Protein AF-A0A1R3KN38-F1 (afdb_monomer)

Solvent-accessible surface area (backbone atoms only — not comparable to full-atom values): 5424 Å² total; per-residue (Å²): 124,78,52,75,69,51,43,54,52,32,50,73,74,72,46,65,62,73,82,72,45,61,71,78,76,34,70,67,43,49,50,62,75,60,67,59,90,78,76,86,74,96,48,80,86,76,52,82,82,68,100,61,81,79,79,75,74,80,78,75,76,87,76,80,82,56,78,68,61,57,57,64,55,59,77,72,68,126

Mean predicted aligned error: 13.85 Å

Structure (mmCIF, N/CA/C/O backbone):
data_AF-A0A1R3KN38-F1
#
_entry.id   AF-A0A1R3KN38-F1
#
loop_
_atom_site.group_PDB
_atom_site.id
_atom_site.type_symbol
_atom_site.label_atom_id
_atom_site.label_alt_id
_atom_site.label_comp_id
_atom_site.label_asym_id
_atom_site.label_entity_id
_atom_site.label_seq_id
_atom_site.pdbx_PDB_ins_code
_atom_site.Cartn_x
_atom_site.Cartn_y
_atom_site.Cartn_z
_atom_site.occupancy
_atom_site.B_iso_or_equiv
_atom_site.auth_seq_id
_atom_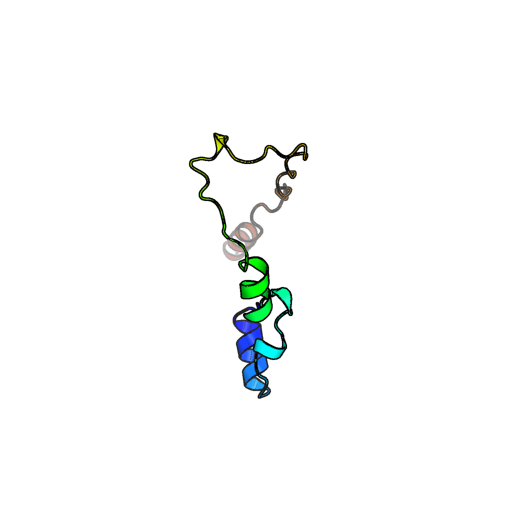site.auth_comp_id
_atom_site.auth_asym_id
_atom_site.auth_atom_id
_atom_site.pdbx_PDB_model_num
ATOM 1 N N . MET A 1 1 ? 4.654 0.429 -4.270 1.00 85.88 1 MET A N 1
ATOM 2 C CA . MET A 1 1 ? 4.285 0.137 -5.675 1.00 85.88 1 MET A CA 1
ATOM 3 C C . MET A 1 1 ? 5.124 1.002 -6.614 1.00 85.88 1 MET A C 1
ATOM 5 O O . MET A 1 1 ? 5.254 2.188 -6.320 1.00 85.88 1 MET A O 1
ATOM 9 N N . PRO A 1 2 ? 5.702 0.455 -7.698 1.00 90.81 2 PRO A N 1
ATOM 10 C CA . PRO A 1 2 ? 6.426 1.231 -8.704 1.00 90.81 2 PRO A CA 1
ATOM 11 C C . PRO A 1 2 ? 5.504 2.252 -9.384 1.00 90.81 2 PRO A C 1
ATOM 13 O O . PRO A 1 2 ? 4.314 2.000 -9.576 1.00 90.81 2 PRO A O 1
ATOM 16 N N . CYS A 1 3 ? 6.050 3.409 -9.764 1.00 93.25 3 CYS A N 1
ATOM 17 C CA . CYS A 1 3 ? 5.314 4.416 -10.533 1.00 93.25 3 CYS A CA 1
ATOM 18 C C . CYS A 1 3 ? 5.084 3.958 -11.985 1.00 93.25 3 CYS A C 1
ATOM 20 O O . CYS A 1 3 ? 5.698 2.995 -12.449 1.00 93.25 3 CYS A O 1
ATOM 22 N N . CYS A 1 4 ? 4.232 4.657 -12.740 1.00 94.38 4 CYS A N 1
ATOM 23 C CA . CYS A 1 4 ? 3.951 4.304 -14.139 1.00 94.38 4 CYS A CA 1
ATOM 24 C C . CYS A 1 4 ? 5.226 4.235 -15.004 1.00 94.38 4 CYS A C 1
ATOM 26 O O . CYS A 1 4 ? 5.387 3.294 -15.775 1.00 94.38 4 CYS A O 1
ATOM 28 N N . HIS A 1 5 ? 6.176 5.157 -14.810 1.00 96.62 5 HIS A N 1
ATOM 29 C CA . HIS A 1 5 ? 7.454 5.157 -15.528 1.00 96.62 5 HIS A CA 1
ATOM 30 C C . HIS A 1 5 ? 8.303 3.916 -15.220 1.00 96.62 5 HIS A C 1
ATOM 32 O O . HIS A 1 5 ? 8.878 3.320 -16.130 1.00 96.62 5 HIS A O 1
ATOM 38 N N . ALA A 1 6 ? 8.351 3.506 -13.949 1.00 95.00 6 ALA A N 1
ATOM 39 C CA . ALA A 1 6 ? 9.093 2.326 -13.522 1.00 95.00 6 ALA A CA 1
ATOM 40 C C . ALA A 1 6 ? 8.489 1.043 -14.112 1.00 95.00 6 ALA A C 1
ATOM 42 O O . ALA A 1 6 ? 9.230 0.232 -14.658 1.00 95.00 6 ALA A O 1
ATOM 43 N N . ASN A 1 7 ? 7.158 0.898 -14.101 1.00 95.31 7 ASN A N 1
ATOM 44 C CA . ASN A 1 7 ? 6.478 -0.243 -14.731 1.00 95.31 7 ASN A CA 1
ATOM 45 C C . ASN A 1 7 ? 6.804 -0.348 -16.230 1.00 95.31 7 ASN A C 1
ATOM 47 O O . ASN A 1 7 ? 7.176 -1.417 -16.707 1.00 95.31 7 ASN A O 1
ATOM 51 N N . CYS A 1 8 ? 6.750 0.771 -16.964 1.00 95.44 8 CYS A N 1
ATOM 52 C CA . CYS A 1 8 ? 7.110 0.803 -18.383 1.00 95.44 8 CYS A CA 1
ATOM 53 C C . CYS A 1 8 ? 8.562 0.370 -18.632 1.00 95.44 8 CYS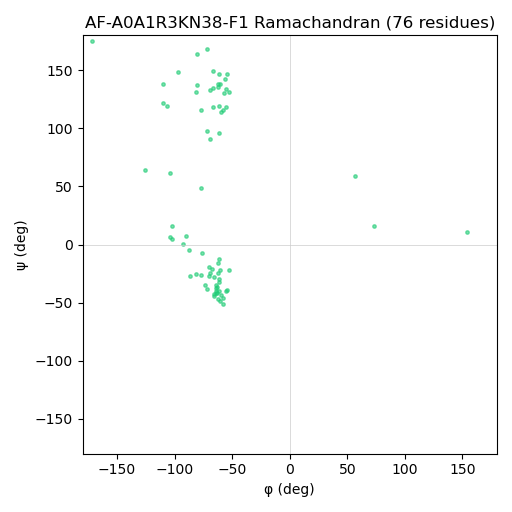 A C 1
ATOM 55 O O . CYS A 1 8 ? 8.830 -0.384 -19.567 1.00 95.44 8 CYS A O 1
ATOM 57 N N . ALA A 1 9 ? 9.505 0.839 -17.809 1.00 96.50 9 ALA A N 1
ATOM 58 C CA . ALA A 1 9 ? 10.910 0.461 -17.925 1.00 96.50 9 ALA A CA 1
ATOM 59 C C . ALA A 1 9 ? 11.125 -1.032 -17.630 1.00 96.50 9 ALA A C 1
ATOM 61 O O . ALA A 1 9 ? 11.836 -1.698 -18.381 1.00 96.50 9 ALA A O 1
ATOM 62 N N . ILE A 1 10 ? 10.469 -1.560 -16.591 1.00 96.25 10 ILE A N 1
ATOM 63 C CA . ILE A 1 10 ? 10.516 -2.976 -16.204 1.00 96.25 10 ILE A CA 1
ATOM 64 C C . ILE A 1 10 ? 9.993 -3.860 -17.340 1.00 96.25 10 ILE A C 1
ATOM 66 O O . ILE A 1 10 ? 10.684 -4.785 -17.763 1.00 96.25 10 ILE A O 1
ATOM 70 N N . TRP A 1 11 ? 8.833 -3.537 -17.914 1.00 96.12 11 TRP A N 1
ATOM 71 C CA . TRP A 1 11 ? 8.308 -4.293 -19.052 1.00 96.12 11 TRP A CA 1
ATOM 72 C C . TRP A 1 11 ? 9.202 -4.206 -20.287 1.00 96.12 11 TRP A C 1
ATOM 74 O O . TRP A 1 11 ? 9.377 -5.200 -20.989 1.00 96.12 11 TRP A O 1
ATOM 84 N N . ARG A 1 12 ? 9.820 -3.047 -20.544 1.00 96.69 12 ARG A N 1
ATOM 85 C CA . ARG A 1 12 ? 10.732 -2.868 -21.682 1.00 96.69 12 ARG A CA 1
ATOM 86 C C . ARG A 1 12 ? 11.955 -3.785 -21.614 1.00 96.69 12 ARG A C 1
ATOM 88 O O . ARG A 1 12 ? 12.449 -4.188 -22.662 1.00 96.69 12 ARG A O 1
ATOM 95 N N . ILE A 1 13 ? 12.434 -4.108 -20.414 1.00 95.94 13 ILE A N 1
ATOM 96 C CA . ILE A 1 13 ? 13.551 -5.044 -20.209 1.00 95.94 13 ILE A CA 1
ATOM 97 C C . ILE A 1 13 ? 13.090 -6.504 -20.054 1.00 95.94 13 ILE A C 1
ATOM 99 O O . ILE A 1 13 ? 13.907 -7.364 -19.739 1.00 95.94 13 ILE A O 1
ATOM 103 N N . GLY A 1 14 ? 11.799 -6.794 -20.265 1.00 95.38 14 GLY A N 1
ATOM 104 C CA . GLY A 1 14 ? 11.219 -8.130 -20.093 1.00 95.38 14 GLY A CA 1
ATOM 105 C C . GLY A 1 14 ? 11.064 -8.560 -18.632 1.00 95.38 14 GLY A C 1
ATOM 106 O O . GLY A 1 14 ? 10.898 -9.744 -18.356 1.00 95.38 14 GLY A O 1
ATOM 107 N N . GLY A 1 15 ? 11.148 -7.614 -17.696 1.00 94.75 15 GLY A N 1
ATOM 108 C CA . GLY A 1 15 ? 10.927 -7.855 -16.279 1.00 94.75 15 GLY A CA 1
ATOM 109 C C . GLY A 1 15 ? 9.444 -7.883 -15.918 1.00 94.75 15 GLY A C 1
ATOM 110 O O . GLY A 1 15 ? 8.577 -7.402 -16.651 1.00 94.75 15 GLY A O 1
ATOM 111 N N . GLU A 1 16 ? 9.170 -8.422 -14.739 1.00 93.25 16 GLU A N 1
ATOM 112 C CA . GLU A 1 16 ? 7.834 -8.521 -14.160 1.00 93.25 16 GLU A CA 1
ATOM 113 C C . GLU A 1 16 ? 7.766 -7.545 -12.961 1.00 93.25 16 GLU A C 1
ATOM 115 O O . GLU A 1 16 ? 8.648 -7.610 -12.098 1.00 93.25 16 GLU A O 1
ATOM 120 N N . PRO A 1 17 ? 6.836 -6.566 -12.946 1.00 90.44 17 PRO A N 1
ATOM 121 C CA . PRO A 1 17 ? 6.794 -5.513 -11.928 1.00 90.44 17 PRO A CA 1
ATOM 122 C C . PRO A 1 17 ? 6.590 -5.991 -10.493 1.00 90.44 17 PRO A C 1
ATOM 124 O O . PRO A 1 17 ? 7.087 -5.325 -9.578 1.00 90.44 17 PRO A O 1
ATOM 127 N N . ASP A 1 18 ? 5.904 -7.114 -10.279 1.00 89.31 18 ASP A N 1
ATOM 128 C CA . ASP A 1 18 ? 5.626 -7.631 -8.941 1.00 89.31 18 ASP A CA 1
ATOM 129 C C . ASP A 1 18 ? 6.918 -8.062 -8.231 1.00 89.31 18 ASP A C 1
ATOM 131 O O . ASP A 1 18 ? 7.037 -7.890 -7.018 1.00 89.31 18 ASP A O 1
ATOM 135 N N . ASN A 1 19 ? 7.951 -8.474 -8.976 1.00 91.44 19 ASN A N 1
ATOM 136 C CA . ASN A 1 19 ? 9.294 -8.733 -8.436 1.00 91.44 19 ASN A CA 1
ATOM 137 C C . ASN A 1 19 ? 9.984 -7.502 -7.817 1.00 91.44 19 ASN A C 1
ATOM 139 O O . ASN A 1 19 ? 10.973 -7.651 -7.099 1.00 91.44 19 ASN A O 1
ATOM 143 N N . PHE A 1 20 ? 9.502 -6.289 -8.099 1.00 90.62 20 PHE A N 1
ATOM 144 C CA . PHE A 1 20 ? 10.033 -5.035 -7.548 1.00 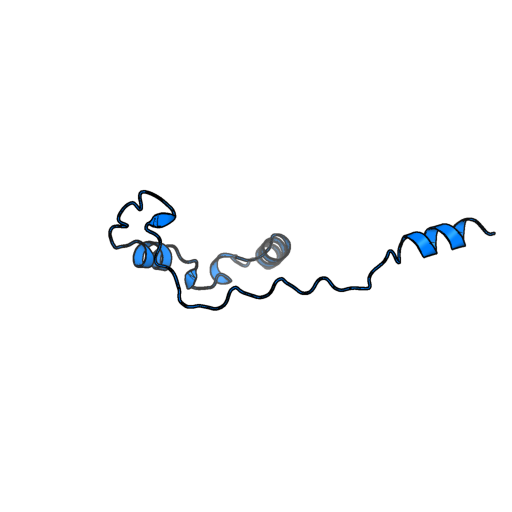90.62 20 PHE A CA 1
ATOM 145 C C . PHE A 1 20 ? 9.160 -4.480 -6.415 1.00 90.62 20 PHE A C 1
ATOM 147 O O . PHE A 1 20 ? 9.399 -3.371 -5.923 1.00 90.62 20 PHE A O 1
ATOM 154 N N . LEU A 1 21 ? 8.124 -5.217 -6.006 1.00 90.44 21 LEU A N 1
ATOM 155 C CA . LEU A 1 21 ? 7.290 -4.861 -4.870 1.00 90.44 21 LEU A CA 1
ATOM 156 C C . LEU A 1 21 ? 7.959 -5.257 -3.562 1.00 90.44 21 LEU A C 1
ATOM 158 O O . LEU A 1 21 ? 8.488 -6.355 -3.413 1.00 90.44 21 LEU A O 1
ATOM 162 N N . ASP A 1 22 ? 7.878 -4.361 -2.581 1.00 92.25 22 ASP A N 1
ATOM 163 C CA . ASP A 1 22 ? 8.229 -4.727 -1.216 1.00 92.25 22 ASP A CA 1
ATOM 164 C C . ASP A 1 22 ? 7.270 -5.834 -0.722 1.00 92.25 22 ASP A C 1
ATOM 166 O O . ASP A 1 22 ? 6.057 -5.729 -0.958 1.00 92.25 22 ASP A O 1
ATOM 170 N N . PRO A 1 23 ? 7.763 -6.870 -0.014 1.00 91.94 23 PRO A N 1
ATOM 171 C CA . PRO A 1 23 ? 6.934 -7.954 0.515 1.00 91.94 23 PRO A CA 1
ATOM 172 C C . PRO A 1 23 ? 5.736 -7.500 1.363 1.00 91.94 23 PRO A C 1
ATOM 174 O O . PRO A 1 23 ? 4.758 -8.252 1.495 1.00 91.94 23 PRO A O 1
ATOM 177 N N . CYS A 1 24 ? 5.768 -6.287 1.927 1.00 92.38 24 CYS A N 1
ATOM 178 C CA . CYS A 1 24 ? 4.643 -5.704 2.656 1.00 92.38 24 CYS A CA 1
ATOM 179 C C . CYS A 1 24 ? 3.391 -5.503 1.788 1.00 92.38 24 CYS A C 1
ATOM 181 O O . CYS A 1 24 ? 2.282 -5.535 2.317 1.00 92.38 24 CYS A O 1
ATOM 183 N N . TYR A 1 25 ? 3.549 -5.378 0.467 1.00 91.56 25 TYR A N 1
ATOM 184 C CA . TYR A 1 25 ? 2.447 -5.231 -0.488 1.00 91.56 25 TYR A CA 1
ATOM 185 C C . TYR A 1 25 ? 1.958 -6.562 -1.073 1.00 91.56 25 TYR A C 1
ATOM 187 O O . TYR A 1 25 ? 1.039 -6.568 -1.891 1.00 91.56 25 TYR A O 1
ATOM 195 N N . SER A 1 26 ? 2.537 -7.698 -0.674 1.00 91.62 26 SER A N 1
ATOM 196 C CA . SER A 1 26 ?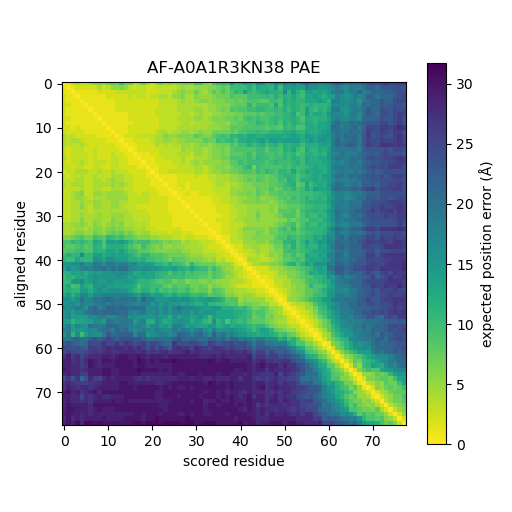 2.072 -9.001 -1.153 1.00 91.62 26 SER A CA 1
ATOM 197 C C . SER A 1 26 ? 0.666 -9.330 -0.641 1.00 91.62 26 SER A C 1
ATOM 199 O O . SER A 1 26 ? 0.277 -8.979 0.479 1.00 91.62 26 SER A O 1
ATOM 201 N N . LYS A 1 27 ? -0.087 -10.091 -1.445 1.00 92.19 27 LYS A N 1
ATOM 202 C CA . LYS A 1 27 ? -1.404 -10.619 -1.053 1.00 92.19 27 LYS A CA 1
ATOM 203 C C . LYS A 1 27 ? -1.336 -11.404 0.257 1.00 92.19 27 LY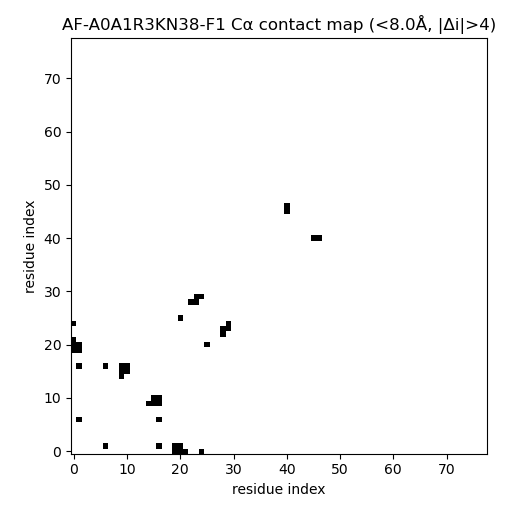S A C 1
ATOM 205 O O . LYS A 1 27 ? -2.238 -11.306 1.081 1.00 92.19 27 LYS A O 1
ATOM 210 N N . GLU A 1 28 ? -0.273 -12.176 0.449 1.00 94.81 28 GLU A N 1
ATOM 211 C CA . GLU A 1 28 ? -0.061 -12.940 1.675 1.00 94.81 28 GLU A CA 1
ATOM 212 C C . GLU A 1 28 ? 0.064 -12.023 2.897 1.00 94.81 28 GLU A C 1
ATOM 214 O O . GLU A 1 28 ? -0.590 -12.259 3.911 1.00 94.81 28 GLU A O 1
ATOM 219 N N . THR A 1 29 ? 0.864 -10.954 2.810 1.00 95.56 29 THR A N 1
ATOM 220 C CA . THR A 1 29 ? 0.992 -9.982 3.904 1.00 95.56 29 THR A CA 1
ATOM 221 C C . THR A 1 29 ? -0.324 -9.265 4.178 1.00 95.56 29 THR A C 1
ATOM 223 O O . THR A 1 29 ? -0.688 -9.106 5.341 1.00 95.56 29 THR A O 1
ATOM 226 N N . TYR A 1 30 ? -1.078 -8.907 3.137 1.00 94.19 30 TYR A N 1
ATOM 227 C CA . TYR A 1 30 ? -2.418 -8.346 3.300 1.00 94.19 30 TYR A CA 1
ATOM 228 C C . TYR A 1 30 ? -3.337 -9.307 4.068 1.00 94.1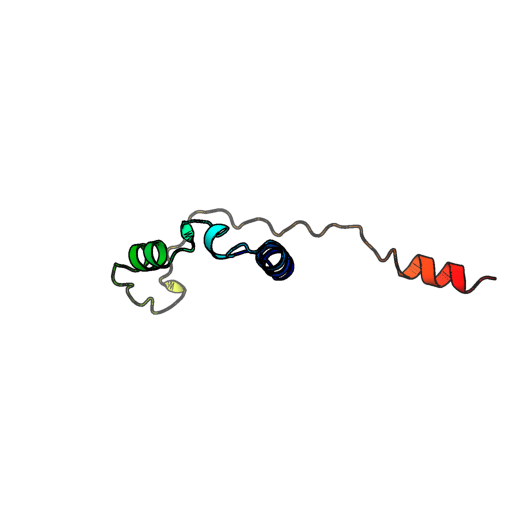9 30 TYR A C 1
ATOM 230 O O . TYR A 1 30 ? -3.912 -8.935 5.088 1.00 94.19 30 TYR A O 1
ATOM 238 N N . LEU A 1 31 ? -3.425 -10.571 3.645 1.00 95.94 31 LEU A N 1
ATOM 239 C CA . LEU A 1 31 ? -4.262 -11.563 4.321 1.00 95.94 31 LEU A CA 1
ATOM 240 C C . LEU A 1 31 ? -3.831 -11.793 5.770 1.00 95.94 31 LEU A C 1
ATOM 242 O O . LEU A 1 31 ? -4.696 -11.879 6.632 1.00 95.94 31 LEU A O 1
ATOM 246 N N . ARG A 1 32 ? -2.524 -11.832 6.058 1.00 95.75 32 ARG A N 1
ATOM 247 C CA . ARG A 1 32 ? -2.005 -11.937 7.432 1.00 95.75 32 ARG A CA 1
ATOM 248 C C . ARG A 1 32 ? -2.355 -10.720 8.285 1.00 95.75 32 ARG A C 1
ATOM 250 O O . ARG A 1 32 ? -2.742 -10.882 9.437 1.00 95.75 32 ARG A O 1
ATOM 257 N N . ALA A 1 33 ? -2.250 -9.507 7.742 1.00 95.38 33 ALA A N 1
ATOM 258 C CA . ALA A 1 33 ? -2.581 -8.281 8.470 1.00 95.38 33 ALA A CA 1
ATOM 259 C C . ALA A 1 33 ? -4.072 -8.216 8.845 1.00 95.38 33 ALA A C 1
ATOM 261 O O . ALA A 1 33 ? -4.419 -7.784 9.942 1.00 95.38 33 ALA A O 1
ATOM 262 N N . TYR A 1 34 ? -4.940 -8.695 7.952 1.00 94.88 34 TYR A N 1
ATOM 263 C CA . TYR A 1 34 ? -6.394 -8.703 8.123 1.00 94.88 34 TYR A CA 1
ATOM 264 C C . TYR A 1 34 ? -6.956 -10.079 8.520 1.00 94.88 34 TYR A C 1
ATOM 266 O O . TYR A 1 34 ? -8.159 -10.303 8.417 1.00 94.88 34 TYR A O 1
ATOM 274 N N . GLN A 1 35 ? -6.115 -11.009 8.988 1.00 95.88 35 GLN A N 1
ATOM 275 C CA . GLN A 1 35 ? -6.566 -12.360 9.351 1.00 95.88 35 GLN A CA 1
ATOM 276 C C . GLN A 1 35 ? -7.490 -12.364 10.578 1.00 95.88 35 GLN A C 1
ATOM 278 O O . GLN A 1 35 ? -8.230 -13.319 10.805 1.00 95.88 35 GLN A O 1
ATOM 283 N N . PHE A 1 36 ? -7.423 -11.309 11.391 1.00 93.69 36 PHE A N 1
ATOM 284 C CA . PHE A 1 36 ? -8.227 -11.140 12.592 1.00 93.69 36 PHE A CA 1
ATOM 285 C C . PHE A 1 36 ? -9.449 -10.268 12.308 1.00 93.69 36 PHE A C 1
ATOM 287 O O . PHE A 1 36 ? -9.395 -9.340 11.501 1.00 93.69 36 PHE A O 1
ATOM 294 N N . SER A 1 37 ? -10.548 -10.531 13.015 1.00 90.25 37 SER A N 1
ATOM 295 C CA . SER A 1 37 ? -11.763 -9.728 12.899 1.00 90.25 37 SER A CA 1
ATOM 296 C C . SER A 1 37 ? -11.505 -8.279 13.311 1.00 90.25 37 SER A C 1
ATOM 298 O O . SER A 1 37 ? -11.158 -7.990 14.459 1.00 90.25 37 SER A O 1
ATOM 300 N N . LEU A 1 38 ? -11.717 -7.357 12.372 1.00 88.62 38 LEU A N 1
ATOM 301 C CA . LEU A 1 38 ? -11.787 -5.936 12.673 1.00 88.62 38 LEU A CA 1
ATOM 302 C C . LEU A 1 38 ? -13.144 -5.641 13.298 1.00 88.62 38 LEU A C 1
ATOM 304 O O . LEU A 1 38 ? -14.183 -5.803 12.658 1.00 88.62 38 LEU A O 1
ATOM 308 N N . HIS A 1 39 ? -13.131 -5.213 14.556 1.00 87.38 39 HIS A N 1
ATOM 309 C CA . HIS A 1 39 ? -14.344 -4.731 15.193 1.00 87.38 39 HIS A CA 1
ATOM 310 C C . HIS A 1 39 ? -14.734 -3.397 14.548 1.00 87.38 39 HIS A C 1
ATOM 312 O O . HIS A 1 39 ? -13.862 -2.539 14.365 1.00 87.38 39 HIS A O 1
ATOM 318 N N . PRO A 1 40 ? -16.010 -3.211 14.176 1.00 87.38 40 PRO A N 1
ATOM 319 C CA . PRO A 1 40 ? -16.468 -1.930 13.673 1.00 87.38 40 PRO A CA 1
ATOM 320 C C . PRO A 1 40 ? -16.253 -0.867 14.750 1.00 87.38 40 PRO A C 1
ATOM 322 O O . PRO A 1 40 ? -16.505 -1.105 15.930 1.00 87.38 40 PRO A O 1
ATOM 325 N N . ILE A 1 41 ? -15.783 0.303 14.327 1.00 89.38 41 ILE A N 1
ATOM 326 C CA . ILE A 1 41 ? -15.660 1.471 1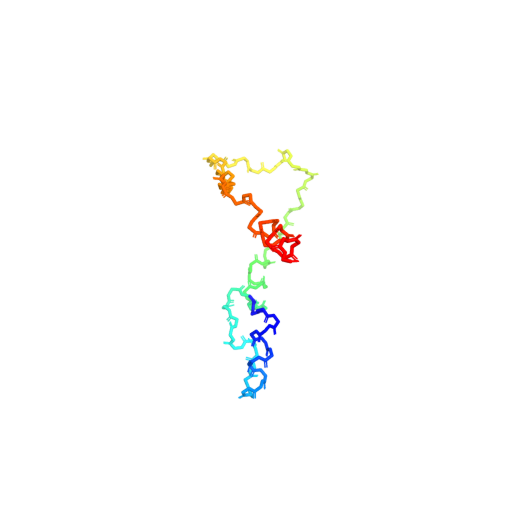5.191 1.00 89.38 41 ILE A CA 1
ATOM 327 C C . ILE A 1 41 ? -16.773 2.437 14.790 1.00 89.38 41 ILE A C 1
ATOM 329 O O . ILE A 1 41 ? -16.838 2.860 13.635 1.00 89.38 41 ILE A O 1
ATOM 333 N N . THR A 1 42 ? -17.662 2.754 15.727 1.00 87.19 42 THR A N 1
ATOM 334 C CA . THR A 1 42 ? -18.914 3.491 15.496 1.00 87.19 42 THR A CA 1
ATOM 335 C C . THR A 1 42 ? -18.652 4.956 15.152 1.00 87.19 42 THR A C 1
ATOM 337 O O . THR A 1 42 ? -19.435 5.582 14.441 1.00 87.19 42 THR A O 1
ATOM 340 N N . GLY A 1 43 ? -17.533 5.522 15.615 1.00 87.56 43 GLY A N 1
ATOM 341 C CA . GLY A 1 43 ? -17.119 6.867 15.228 1.00 87.56 43 GLY A CA 1
ATOM 342 C C . GLY A 1 43 ? -15.727 7.266 15.706 1.00 87.56 43 GLY A C 1
ATOM 343 O O . GLY A 1 43 ? -15.073 6.564 16.473 1.00 87.56 43 GLY A O 1
ATOM 344 N N . SER A 1 44 ? -15.282 8.448 15.275 1.00 85.81 44 SER A N 1
ATOM 345 C CA . SER A 1 44 ? -13.956 8.995 15.608 1.00 85.81 44 SER A CA 1
ATOM 346 C C . SER A 1 44 ? -13.723 9.204 17.109 1.00 85.81 44 SER A C 1
ATOM 348 O O . SER A 1 44 ? -12.581 9.236 17.557 1.00 85.81 44 SER A O 1
ATOM 350 N N . HIS A 1 45 ? -14.791 9.319 17.903 1.00 85.31 45 HIS A N 1
ATOM 351 C CA . HIS A 1 45 ? -14.714 9.460 19.357 1.00 85.31 45 HIS A CA 1
ATOM 352 C C . HIS A 1 45 ? -14.237 8.183 20.070 1.00 85.31 45 HIS A C 1
ATOM 354 O O . HIS A 1 45 ? -13.676 8.280 21.159 1.00 85.31 45 HIS A O 1
ATOM 360 N N . GLU A 1 46 ? -14.420 7.010 19.457 1.00 87.50 46 GLU A N 1
ATOM 361 C CA . GLU A 1 46 ? -13.944 5.716 19.970 1.00 87.50 46 GLU A CA 1
ATOM 362 C C . GLU A 1 46 ? -12.506 5.404 19.531 1.00 87.50 46 GLU A C 1
ATOM 364 O O . GLU A 1 46 ? -11.922 4.400 19.942 1.00 87.50 46 GLU A O 1
ATOM 369 N N . TRP A 1 47 ? -11.906 6.251 18.687 1.00 87.62 47 TRP A N 1
ATOM 370 C CA . TRP A 1 47 ? -10.527 6.055 18.257 1.00 87.62 47 TRP A CA 1
ATOM 371 C C . TRP A 1 47 ? -9.594 6.228 19.450 1.00 87.62 47 TRP A C 1
ATOM 373 O O . TRP A 1 47 ? -9.696 7.184 20.224 1.00 87.62 47 TRP A O 1
ATOM 383 N N . LYS A 1 48 ? -8.631 5.313 19.582 1.00 84.25 48 LYS A N 1
ATOM 384 C CA . LYS A 1 48 ? -7.594 5.421 20.604 1.00 84.25 48 LYS A CA 1
ATOM 385 C C . LYS A 1 48 ? -6.824 6.725 20.396 1.00 84.25 48 LYS A C 1
ATOM 387 O O . LYS A 1 48 ? -6.118 6.883 19.402 1.00 84.25 48 LYS A O 1
ATOM 392 N N . LYS A 1 49 ? -6.935 7.648 21.352 1.00 84.56 49 LYS A N 1
ATOM 393 C CA . LYS A 1 49 ? -6.122 8.865 21.368 1.00 84.56 49 LYS A CA 1
ATOM 394 C C . LYS A 1 49 ? -4.672 8.467 21.613 1.00 84.56 49 LYS A C 1
ATOM 396 O O . LYS A 1 49 ? -4.347 7.858 22.633 1.00 84.56 49 LYS A O 1
ATOM 401 N N . LEU A 1 50 ? -3.815 8.766 20.650 1.00 84.06 50 LEU A N 1
ATOM 402 C CA . LEU A 1 50 ? -2.382 8.561 20.780 1.00 84.06 50 LEU A CA 1
ATOM 403 C C . LEU A 1 50 ? -1.808 9.753 21.552 1.00 84.06 50 LEU A C 1
ATOM 405 O O . LEU A 1 50 ? -2.077 10.897 21.199 1.00 84.06 50 LEU A O 1
ATOM 409 N N . ASN A 1 51 ? -0.997 9.492 22.581 1.00 83.94 51 ASN A N 1
ATOM 410 C CA . ASN A 1 51 ? -0.169 10.515 23.236 1.00 83.94 51 ASN A CA 1
ATOM 411 C C . ASN A 1 51 ? 1.063 10.820 22.369 1.00 83.94 51 ASN A C 1
ATOM 413 O O . ASN A 1 51 ? 2.198 10.738 22.828 1.00 83.94 51 ASN A O 1
ATOM 417 N N . GLN A 1 52 ? 0.842 11.058 21.080 1.00 80.88 52 GLN A N 1
ATOM 418 C CA . GLN A 1 52 ? 1.884 11.400 20.128 1.00 80.88 52 GLN A CA 1
ATOM 419 C C . GLN A 1 52 ? 1.705 12.852 19.726 1.00 80.88 52 GLN A C 1
ATOM 421 O O . GLN A 1 52 ? 0.583 13.320 19.522 1.00 80.88 52 GLN A O 1
ATOM 426 N N . GLU A 1 53 ? 2.823 13.562 19.635 1.00 83.50 53 GLU A N 1
ATOM 427 C CA . GLU A 1 53 ? 2.822 14.926 19.140 1.00 83.50 53 GLU A CA 1
ATOM 428 C C . GLU A 1 53 ? 2.325 14.935 17.694 1.00 83.50 53 GLU A C 1
ATOM 430 O O . GLU A 1 53 ? 2.681 14.071 16.884 1.00 83.50 53 GLU A O 1
ATOM 435 N N . LYS A 1 54 ? 1.445 15.890 17.382 1.00 81.56 54 LYS A N 1
ATOM 436 C CA . LYS A 1 54 ? 0.942 16.063 16.023 1.00 81.56 54 LYS A CA 1
ATOM 437 C C . LYS A 1 54 ? 2.151 16.276 15.103 1.00 81.56 54 LYS A C 1
ATOM 439 O O . LYS A 1 54 ? 2.964 17.145 15.416 1.00 81.56 54 LYS A O 1
ATOM 444 N N . PRO A 1 55 ? 2.269 15.544 13.979 1.00 83.12 55 PRO A N 1
ATOM 445 C CA . PRO A 1 55 ? 3.357 15.785 13.047 1.00 83.12 55 PRO A CA 1
ATOM 446 C C . PRO A 1 55 ? 3.328 17.253 12.623 1.00 83.12 55 PRO A C 1
ATOM 448 O O . PRO A 1 55 ? 2.259 17.803 12.327 1.00 83.12 55 PRO A O 1
ATOM 451 N N . LEU A 1 56 ? 4.501 17.885 12.636 1.00 82.94 56 LEU A N 1
ATOM 452 C CA . LEU A 1 56 ? 4.646 19.246 12.142 1.00 82.94 56 LEU A CA 1
ATOM 453 C C . LEU A 1 56 ? 4.154 19.292 10.687 1.00 82.94 56 LEU A C 1
ATOM 455 O O . LEU A 1 56 ? 4.355 18.323 9.945 1.00 82.94 56 LEU A O 1
ATOM 459 N N . PRO A 1 57 ? 3.483 20.380 10.267 1.00 83.81 57 PRO A N 1
ATOM 460 C CA . PRO A 1 57 ? 3.186 20.560 8.855 1.00 83.81 57 PRO A CA 1
ATOM 461 C C . PRO A 1 57 ? 4.494 20.472 8.064 1.00 83.81 57 PRO A C 1
ATOM 463 O O . PRO A 1 57 ? 5.551 20.874 8.559 1.00 83.81 57 PRO A O 1
ATOM 466 N N . PHE A 1 58 ? 4.425 19.943 6.838 1.00 78.75 58 PHE A N 1
ATOM 467 C CA . PHE A 1 58 ? 5.555 20.077 5.926 1.00 78.75 58 PHE A CA 1
ATOM 468 C C . PHE A 1 58 ? 5.895 21.568 5.856 1.00 78.75 58 PHE A C 1
ATOM 470 O O . PHE A 1 58 ? 4.988 22.396 5.733 1.00 78.75 58 PHE A O 1
ATOM 477 N N . ALA A 1 59 ? 7.170 21.917 6.016 1.00 76.81 59 ALA A N 1
ATOM 478 C CA . ALA A 1 59 ? 7.571 23.305 5.893 1.00 76.81 59 ALA A CA 1
ATOM 479 C C . ALA A 1 59 ? 7.162 23.773 4.492 1.00 76.81 59 ALA A C 1
ATOM 481 O O . ALA A 1 59 ? 7.647 23.242 3.490 1.00 76.81 59 ALA A O 1
ATOM 482 N N . THR A 1 60 ? 6.236 24.730 4.409 1.00 63.16 60 THR A N 1
ATOM 483 C CA . THR A 1 60 ? 6.118 25.555 3.212 1.00 63.16 60 THR A CA 1
ATOM 484 C C . THR A 1 60 ? 7.493 26.158 3.004 1.00 63.16 60 THR A C 1
ATOM 486 O O . THR A 1 60 ? 8.008 26.839 3.887 1.00 63.16 60 THR A O 1
ATOM 489 N N . ILE A 1 61 ? 8.114 25.840 1.874 1.00 65.06 61 ILE A N 1
ATOM 490 C CA . ILE A 1 61 ? 9.325 26.513 1.424 1.00 65.06 61 ILE A CA 1
ATOM 491 C C . ILE A 1 61 ? 8.917 27.978 1.238 1.00 65.06 61 ILE A C 1
ATOM 493 O O . ILE A 1 61 ? 8.285 28.335 0.245 1.00 65.06 61 ILE A O 1
ATOM 497 N N . GLU A 1 62 ? 9.156 28.812 2.246 1.00 56.62 62 GLU A N 1
ATOM 498 C CA . GLU A 1 62 ? 8.980 30.255 2.138 1.00 56.62 62 GLU A CA 1
ATOM 499 C C . GLU A 1 62 ? 10.073 30.759 1.191 1.00 56.62 62 GLU A C 1
ATOM 501 O O . GLU A 1 62 ? 11.194 31.020 1.623 1.00 56.62 62 GLU A O 1
ATOM 506 N N . GLY A 1 63 ? 9.793 30.818 -0.118 1.00 51.25 63 GLY A N 1
ATOM 507 C CA . GLY A 1 63 ? 10.727 31.466 -1.043 1.00 51.25 63 GLY A CA 1
ATOM 508 C C . GLY A 1 63 ? 10.769 31.058 -2.515 1.00 51.25 63 GLY A C 1
ATOM 509 O O . GLY A 1 63 ? 11.682 31.519 -3.188 1.00 51.25 63 GLY A O 1
ATOM 510 N N . GLU A 1 64 ? 9.843 30.271 -3.070 1.00 51.47 64 GLU A N 1
ATOM 511 C CA . GLU A 1 64 ? 9.778 30.093 -4.538 1.00 51.47 64 GLU A CA 1
ATOM 512 C C . GLU A 1 64 ? 8.626 30.881 -5.164 1.00 51.47 64 GLU A C 1
ATOM 514 O O . GLU A 1 64 ? 7.712 30.354 -5.803 1.00 51.47 64 GLU A O 1
ATOM 51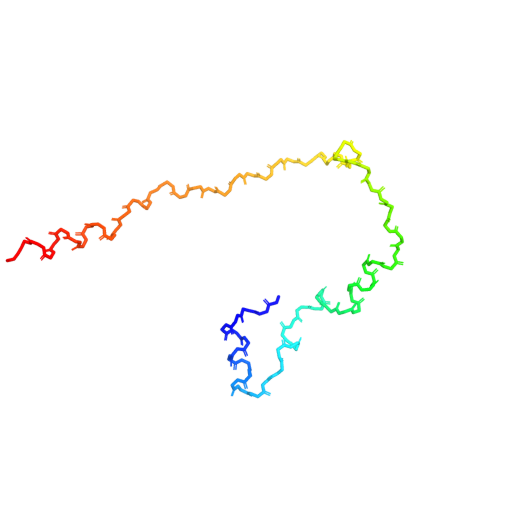9 N N . GLU A 1 65 ? 8.689 32.203 -5.016 1.00 55.66 65 GLU A N 1
ATOM 520 C CA . GLU A 1 65 ? 7.907 33.087 -5.868 1.00 55.66 65 GLU A CA 1
ATOM 521 C C . GLU A 1 65 ? 8.497 33.099 -7.292 1.00 55.66 65 GLU A C 1
ATOM 523 O O . GLU A 1 65 ? 9.438 33.814 -7.621 1.00 55.66 65 GLU A O 1
ATOM 528 N N . LYS A 1 66 ? 7.885 32.278 -8.154 1.00 51.41 66 LYS A 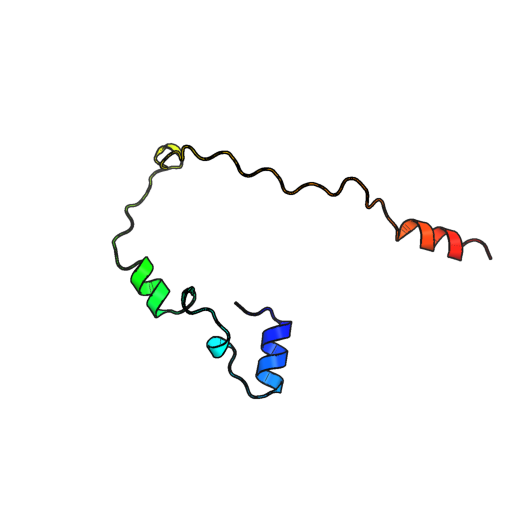N 1
ATOM 529 C CA . LYS A 1 66 ? 7.619 32.561 -9.578 1.00 51.41 66 LYS A CA 1
ATOM 530 C C . LYS A 1 66 ? 8.840 32.908 -10.461 1.00 51.41 66 LYS A C 1
ATOM 532 O O . LYS A 1 66 ? 8.822 33.899 -11.190 1.00 51.41 66 LYS A O 1
ATOM 537 N N . ALA A 1 67 ? 9.825 32.012 -10.565 1.00 51.44 67 ALA A N 1
ATOM 538 C CA . ALA A 1 67 ? 10.884 32.104 -11.590 1.00 51.44 67 ALA A CA 1
ATOM 539 C C . ALA A 1 67 ? 10.373 32.045 -13.055 1.00 51.44 67 ALA A C 1
ATOM 541 O O . ALA A 1 67 ? 11.117 32.332 -13.991 1.00 51.44 67 ALA A O 1
ATOM 542 N N . TRP A 1 68 ? 9.107 31.676 -13.287 1.00 53.53 68 TRP A N 1
ATOM 543 C CA . TRP A 1 68 ? 8.513 31.675 -14.630 1.00 53.53 68 TRP A CA 1
ATOM 544 C C . TRP A 1 68 ? 8.025 33.066 -15.079 1.00 53.53 68 TRP A C 1
ATOM 546 O O . TRP A 1 68 ? 7.989 33.337 -16.278 1.00 53.53 68 TRP A O 1
ATOM 556 N N . GLU A 1 69 ? 7.697 33.970 -14.146 1.00 51.91 69 GLU A N 1
ATOM 557 C CA . GLU A 1 69 ? 7.240 35.330 -14.478 1.00 51.91 69 GLU A CA 1
ATOM 558 C C . GLU A 1 69 ? 8.398 36.249 -14.893 1.00 51.91 69 GLU A C 1
ATOM 560 O O . GLU A 1 69 ? 8.197 37.184 -15.670 1.00 51.91 69 GLU A O 1
ATOM 565 N N . THR A 1 70 ? 9.620 35.977 -14.425 1.00 54.25 70 THR A N 1
ATOM 566 C CA . THR A 1 70 ? 10.811 36.761 -14.787 1.00 54.25 70 THR A CA 1
ATOM 567 C C . THR A 1 70 ? 11.238 36.511 -16.233 1.00 54.25 70 THR A C 1
ATOM 569 O O . THR A 1 70 ? 11.546 37.470 -16.938 1.00 54.25 70 THR A O 1
ATOM 572 N N . LYS A 1 71 ? 11.137 35.270 -16.734 1.00 56.88 71 LYS A N 1
ATOM 573 C CA . LYS A 1 71 ? 11.409 34.963 -18.152 1.00 56.88 71 LYS A CA 1
ATOM 574 C C . LYS A 1 71 ? 10.433 35.639 -19.120 1.00 56.88 71 LYS A C 1
ATOM 576 O O . LYS A 1 71 ? 10.847 36.099 -20.177 1.00 56.88 71 LYS A O 1
ATOM 581 N N . ALA A 1 72 ? 9.165 35.788 -18.736 1.00 55.38 72 ALA A N 1
ATOM 582 C CA . ALA A 1 72 ? 8.152 36.426 -19.581 1.00 55.38 72 ALA A CA 1
ATOM 583 C C . ALA A 1 72 ? 8.340 37.950 -19.747 1.00 55.38 72 ALA A C 1
ATOM 585 O O . ALA A 1 72 ? 7.772 38.543 -20.669 1.00 55.38 72 ALA A O 1
ATOM 586 N N . LYS A 1 73 ? 9.102 38.602 -18.856 1.00 55.47 73 LYS A N 1
ATOM 587 C CA . LYS A 1 73 ? 9.435 40.032 -18.966 1.00 55.47 73 LYS A CA 1
ATOM 588 C C . LYS A 1 73 ? 10.676 40.287 -19.822 1.00 55.47 73 LYS A C 1
ATOM 590 O O . LYS A 1 73 ? 10.744 41.341 -20.443 1.00 55.47 73 LYS A O 1
ATOM 595 N N . GLU A 1 74 ? 11.603 39.334 -19.899 1.00 57.16 74 GLU A N 1
ATOM 596 C CA . GLU A 1 74 ? 12.815 39.449 -20.722 1.00 57.16 74 GLU A CA 1
ATOM 597 C C . GLU A 1 74 ? 12.509 39.289 -22.223 1.00 57.16 74 GLU A C 1
ATOM 599 O O . GLU A 1 74 ? 13.040 40.027 -23.044 1.00 57.16 74 GLU A O 1
ATOM 604 N N . GLU A 1 75 ? 11.549 38.436 -22.593 1.00 56.47 75 GLU A N 1
ATOM 605 C CA . GLU A 1 75 ? 11.151 38.234 -24.000 1.00 56.47 75 GLU A CA 1
ATOM 606 C C . GLU A 1 75 ? 10.280 39.362 -24.593 1.00 56.47 75 GLU A C 1
ATOM 608 O O . GLU A 1 75 ? 10.003 39.362 -25.790 1.00 56.47 75 GLU A O 1
ATOM 613 N N . LYS A 1 76 ? 9.833 40.335 -23.785 1.00 55.34 76 LYS A N 1
ATOM 614 C CA . LYS A 1 76 ? 9.023 41.485 -24.245 1.00 55.34 76 LYS A CA 1
ATOM 615 C C . LYS A 1 76 ? 9.802 42.800 -24.347 1.00 55.34 76 LYS A C 1
ATOM 617 O O . LYS A 1 76 ? 9.194 43.840 -24.592 1.00 55.34 76 LYS A O 1
ATOM 622 N N . GLY A 1 77 ? 11.118 42.759 -24.154 1.00 54.19 77 GLY A N 1
ATOM 623 C CA . GLY A 1 77 ? 12.012 43.907 -24.285 1.00 54.19 77 GLY A CA 1
ATOM 624 C C . GLY A 1 77 ? 13.155 43.623 -25.254 1.00 54.19 77 GLY A C 1
ATOM 625 O O . GLY A 1 77 ? 14.304 43.588 -24.827 1.00 54.19 77 GLY A O 1
ATOM 626 N N . ALA A 1 78 ? 12.839 43.409 -26.533 1.00 42.94 78 ALA A N 1
ATOM 627 C CA . ALA A 1 78 ? 13.787 43.385 -27.647 1.00 42.94 78 ALA A CA 1
ATOM 628 C C . ALA A 1 78 ? 13.161 44.067 -28.868 1.00 42.94 78 ALA A C 1
ATOM 630 O O . ALA A 1 78 ? 11.950 43.840 -29.100 1.00 42.94 78 ALA A O 1
#

pLDDT: mean 81.58, std 16.04, range [42.94, 96.69]

Secondary structure (DSSP, 8-state):
---HHHHHHHHHTT--GGGGS-GGGSHHHHHHHTSS-------GGGS-----PPPPPP---TT---HHHHHHHHTT--

Radius of gyration: 24.01 Å; Cα contacts (8 Å, |Δi|>4): 21; chains: 1; bounding box: 33×57×51 Å

Organism: NCBI:txid93759

Foldseek 3Di:
DDDPVVCVVCVVVVHDCVVVDDPCPDPVVVCVVPVDDDDDDPDPVPDPDDPDDDPDPDDPPPDPPDPPVVVVVVVVPD

Sequence (78 aa):
MPCCHANCAIWRIGGEPDNFLDPCYSKETYLRAYQFSLHPITGSHEWKKLNQEKPLPFATIEGEEKAWETKAKEEKGA